Protein AF-A0A7C6CDG2-F1 (afdb_monomer_lite)

Foldseek 3Di:
DDDDDDDDDDDDDPDPPDDDDDADEDDAQDWDWDDDPVPTDTDHHHPCNCVPPDLVDDDPDDDPDDDDHRYD

Sequence (72 aa):
MNKEIRLSEIRLSEETEGMTIEGYAIVFNKETLIGDEKRGFIEVIEPTALTSTNMKDVPLKYNLSMIFKFCT

pLDDT: mean 70.8, std 17.53, range [32.28, 94.0]

Structure (mmCIF, N/CA/C/O backbone):
data_AF-A0A7C6CDG2-F1
#
_entry.id   AF-A0A7C6CDG2-F1
#
loop_
_atom_site.group_PDB
_atom_site.id
_atom_site.type_symbol
_atom_site.label_atom_id
_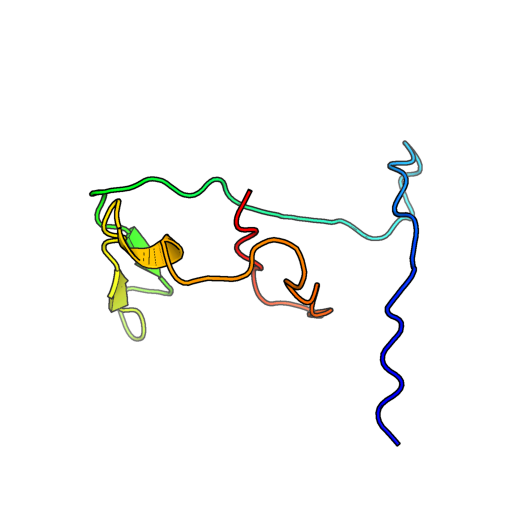atom_site.label_alt_id
_atom_site.label_comp_id
_atom_site.label_asym_id
_atom_site.label_entity_id
_atom_site.label_seq_id
_atom_site.pdbx_PDB_ins_code
_atom_site.Cartn_x
_atom_site.Cartn_y
_atom_site.Cartn_z
_atom_site.occupancy
_atom_site.B_iso_or_equiv
_atom_site.auth_seq_id
_atom_site.auth_comp_id
_atom_site.auth_asym_id
_atom_site.auth_atom_id
_atom_site.pdbx_PDB_model_num
ATOM 1 N N . MET A 1 1 ? 23.457 -16.007 -4.394 1.00 38.06 1 MET A N 1
ATOM 2 C CA . MET A 1 1 ? 23.863 -14.883 -3.523 1.00 38.06 1 MET A CA 1
ATOM 3 C C . MET A 1 1 ? 22.995 -13.688 -3.898 1.00 38.06 1 MET A C 1
ATOM 5 O O . MET A 1 1 ? 23.202 -13.139 -4.969 1.00 38.06 1 MET A O 1
ATOM 9 N N . ASN A 1 2 ? 21.962 -13.371 -3.108 1.00 53.41 2 ASN A N 1
ATOM 10 C CA . ASN A 1 2 ? 21.085 -12.223 -3.376 1.00 53.41 2 ASN A CA 1
ATOM 11 C C . ASN A 1 2 ? 21.7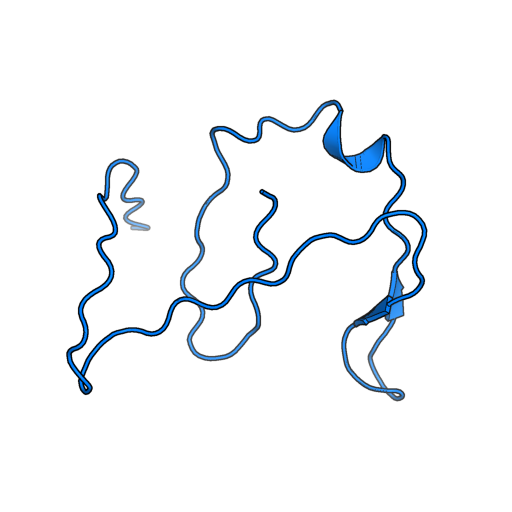96 -10.948 -2.917 1.00 53.41 2 ASN A C 1
ATOM 13 O O . AS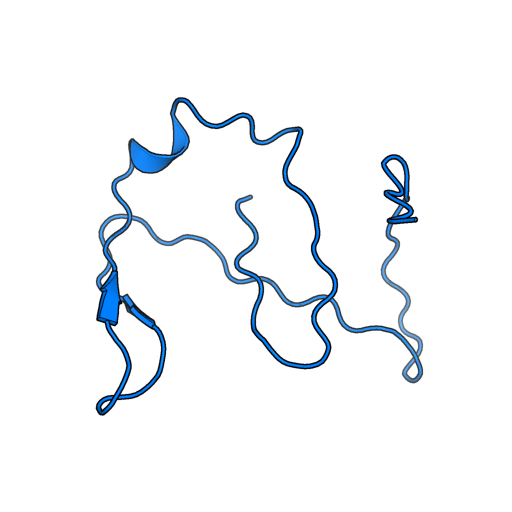N A 1 2 ? 22.085 -10.801 -1.733 1.00 53.41 2 ASN A O 1
ATOM 17 N N . LYS A 1 3 ? 22.132 -10.067 -3.862 1.00 60.88 3 LYS A N 1
ATOM 18 C CA . LYS A 1 3 ? 22.752 -8.771 -3.581 1.00 60.88 3 LYS A CA 1
ATOM 19 C C . LYS A 1 3 ? 21.636 -7.759 -3.331 1.00 60.88 3 LYS A C 1
ATOM 21 O O . LYS A 1 3 ? 20.944 -7.372 -4.264 1.00 60.88 3 LYS A O 1
ATOM 26 N N . GLU A 1 4 ? 21.458 -7.360 -2.078 1.00 59.09 4 GLU A N 1
ATOM 27 C CA . GLU A 1 4 ? 20.557 -6.272 -1.690 1.00 59.09 4 GLU A CA 1
ATOM 28 C C . GLU A 1 4 ? 21.357 -4.961 -1.655 1.00 59.09 4 GLU A C 1
ATOM 30 O O . GLU A 1 4 ? 22.404 -4.888 -1.009 1.00 59.09 4 GLU A O 1
ATOM 35 N N . ILE A 1 5 ? 20.903 -3.935 -2.377 1.00 66.56 5 ILE A N 1
ATOM 36 C CA . ILE A 1 5 ? 21.522 -2.604 -2.380 1.00 66.56 5 ILE A CA 1
ATOM 37 C C . ILE A 1 5 ? 20.607 -1.678 -1.573 1.00 66.56 5 ILE A C 1
ATOM 39 O O . ILE A 1 5 ? 19.502 -1.380 -2.008 1.00 66.56 5 ILE A O 1
ATOM 43 N N . ARG A 1 6 ? 21.058 -1.254 -0.385 1.00 65.19 6 ARG A N 1
ATOM 44 C CA . ARG A 1 6 ? 20.245 -0.470 0.573 1.00 65.19 6 ARG A CA 1
ATOM 45 C C . ARG A 1 6 ? 20.344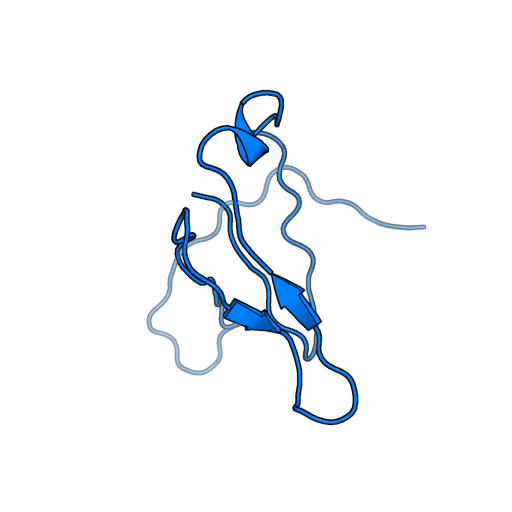 1.045 0.418 1.00 65.19 6 ARG A C 1
ATOM 47 O O . ARG A 1 6 ? 19.478 1.769 0.886 1.00 65.19 6 ARG A O 1
ATOM 54 N N . LEU A 1 7 ? 21.416 1.529 -0.202 1.00 58.44 7 LEU A N 1
ATOM 55 C CA . LEU A 1 7 ? 21.683 2.953 -0.395 1.00 58.44 7 LEU A CA 1
ATOM 56 C C . LEU A 1 7 ? 21.830 3.190 -1.894 1.00 58.44 7 LEU A C 1
ATOM 58 O O . LEU A 1 7 ? 22.888 2.957 -2.473 1.00 58.44 7 LEU A O 1
ATOM 62 N N . SER A 1 8 ? 20.736 3.568 -2.542 1.00 61.81 8 SER A N 1
ATOM 63 C CA . SER A 1 8 ? 20.721 3.974 -3.945 1.00 61.81 8 SER A CA 1
ATOM 64 C C . SER A 1 8 ? 19.928 5.261 -4.054 1.00 61.81 8 SER A C 1
ATOM 66 O O . SER A 1 8 ? 18.755 5.306 -3.697 1.00 61.81 8 SER A O 1
ATOM 68 N N . GLU A 1 9 ? 20.594 6.319 -4.498 1.00 63.59 9 GLU A N 1
ATOM 69 C CA . GLU A 1 9 ? 19.938 7.576 -4.823 1.00 63.59 9 GLU A CA 1
ATOM 70 C C . GLU A 1 9 ? 19.301 7.432 -6.209 1.00 63.59 9 GLU A C 1
ATOM 72 O O . GLU A 1 9 ? 19.993 7.161 -7.189 1.00 63.59 9 GLU A O 1
ATOM 77 N N . ILE A 1 10 ? 17.979 7.573 -6.284 1.00 68.94 10 ILE A N 1
ATOM 78 C CA . ILE A 1 10 ? 17.233 7.539 -7.542 1.00 68.94 10 ILE A CA 1
ATOM 79 C C . ILE A 1 10 ? 16.992 8.984 -7.969 1.00 68.94 10 ILE A C 1
ATOM 81 O O . ILE A 1 10 ? 16.365 9.753 -7.241 1.00 68.94 10 ILE A O 1
ATOM 85 N N . ARG A 1 11 ? 17.483 9.350 -9.155 1.00 64.94 11 ARG A N 1
ATOM 86 C CA . ARG A 1 11 ? 17.235 10.653 -9.780 1.00 64.94 11 ARG A CA 1
ATOM 87 C C . ARG A 1 11 ? 16.457 10.438 -11.069 1.00 64.94 11 ARG A C 1
ATOM 89 O O . ARG A 1 11 ? 16.802 9.555 -11.848 1.00 64.94 11 ARG A O 1
ATOM 96 N N . LEU A 1 12 ? 15.417 11.240 -11.279 1.00 67.00 12 LEU A N 1
ATOM 97 C CA . LEU A 1 12 ? 14.687 11.259 -12.543 1.00 67.00 12 LEU A CA 1
ATOM 98 C C . LEU A 1 12 ? 15.562 11.945 -13.598 1.00 67.00 12 LEU A C 1
ATOM 100 O O . LEU A 1 12 ? 16.037 13.058 -13.372 1.00 67.00 12 LEU A O 1
ATOM 104 N N . SER A 1 13 ? 15.780 11.276 -14.727 1.00 71.81 13 SER A N 1
ATOM 105 C CA . SER A 1 13 ? 16.366 11.862 -15.932 1.00 71.81 13 SER A CA 1
ATOM 106 C C . SER A 1 13 ? 15.304 11.923 -17.029 1.00 71.81 13 SER A C 1
ATOM 108 O O . SER A 1 13 ? 14.403 11.089 -17.081 1.00 71.81 13 SER A O 1
ATOM 110 N N . GLU A 1 14 ? 15.401 12.917 -17.910 1.00 67.50 14 GLU A N 1
ATOM 111 C CA . GLU A 1 14 ? 14.504 13.069 -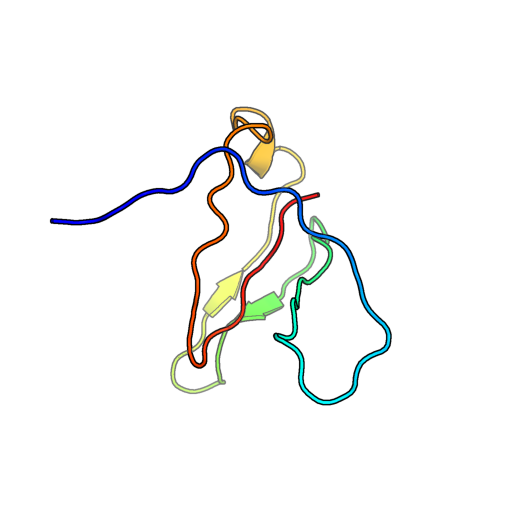19.068 1.00 67.50 14 GLU A CA 1
ATOM 112 C C . GLU A 1 14 ? 14.948 12.211 -20.271 1.00 67.50 14 GLU A C 1
ATOM 114 O O . GLU A 1 14 ? 14.456 12.378 -21.385 1.00 67.50 14 GLU A O 1
ATOM 119 N N . GLU A 1 15 ? 15.897 11.293 -20.069 1.00 70.88 15 GLU A N 1
ATOM 120 C CA . GLU A 1 15 ? 16.419 10.429 -21.126 1.00 70.88 15 GLU A CA 1
ATOM 121 C C . GLU A 1 15 ? 15.407 9.338 -21.494 1.00 70.88 15 GLU A C 1
ATOM 123 O O . GLU A 1 15 ? 14.903 8.605 -20.643 1.00 70.88 15 GLU A O 1
ATOM 128 N N . THR A 1 16 ? 15.130 9.197 -22.790 1.00 59.81 16 THR A N 1
ATOM 129 C CA . THR A 1 16 ? 14.139 8.247 -23.317 1.00 59.81 16 THR A CA 1
ATOM 130 C C . THR A 1 16 ? 14.580 6.780 -23.257 1.00 59.81 16 THR A C 1
ATOM 132 O O . THR A 1 16 ? 13.740 5.898 -23.400 1.00 59.81 16 THR A O 1
ATOM 135 N N . GLU A 1 17 ? 15.864 6.497 -23.017 1.00 62.66 17 GLU A N 1
ATOM 136 C CA . GLU A 1 17 ? 16.430 5.139 -22.883 1.00 62.66 17 GLU A CA 1
ATOM 137 C C . GLU A 1 17 ? 16.727 4.771 -21.412 1.00 62.66 17 GLU A C 1
ATOM 139 O O . GLU A 1 17 ? 17.772 4.212 -21.083 1.00 62.66 17 GLU A O 1
ATOM 144 N N . GLY A 1 18 ? 15.805 5.108 -20.504 1.00 63.84 18 GLY A N 1
ATOM 145 C CA . GLY A 1 18 ? 15.934 4.878 -19.061 1.00 63.84 18 GLY A CA 1
ATOM 146 C C . GLY A 1 18 ? 15.028 3.778 -18.489 1.00 63.84 18 GLY A C 1
ATOM 147 O O . GLY A 1 18 ? 14.132 3.250 -19.142 1.00 63.84 18 GLY A O 1
ATOM 148 N N . MET A 1 19 ? 15.252 3.445 -17.216 1.00 68.69 19 MET A N 1
ATOM 149 C CA . MET A 1 19 ? 14.375 2.571 -16.428 1.00 68.69 19 MET A CA 1
ATOM 150 C C . MET A 1 19 ? 13.170 3.364 -15.899 1.00 68.69 19 MET A C 1
ATOM 152 O O . MET A 1 19 ? 13.343 4.372 -15.216 1.00 68.69 19 MET A O 1
ATOM 156 N N . THR A 1 20 ? 11.949 2.900 -16.178 1.00 65.31 20 THR A N 1
ATOM 157 C CA . THR A 1 20 ? 10.712 3.535 -15.695 1.00 65.31 20 THR A CA 1
ATOM 158 C C . THR A 1 20 ? 10.389 3.087 -14.272 1.00 65.31 20 THR A C 1
ATOM 160 O O . THR A 1 20 ? 10.322 1.891 -13.986 1.00 65.31 20 THR A O 1
ATOM 163 N N . ILE A 1 21 ? 10.160 4.050 -13.377 1.00 69.94 21 ILE A N 1
ATOM 164 C CA . ILE A 1 21 ? 9.639 3.793 -12.032 1.00 69.94 21 ILE A CA 1
ATOM 165 C C . ILE A 1 21 ? 8.164 4.164 -12.028 1.00 69.94 21 ILE A C 1
ATOM 167 O O . ILE A 1 21 ? 7.807 5.319 -12.248 1.00 69.94 21 ILE A O 1
ATOM 171 N N . GLU A 1 22 ? 7.318 3.179 -11.752 1.00 63.97 22 GLU A N 1
ATOM 172 C CA . GLU A 1 22 ? 5.874 3.357 -11.651 1.00 63.97 22 GLU A CA 1
ATOM 173 C C . GLU A 1 22 ? 5.415 3.054 -10.226 1.00 63.97 22 GLU A C 1
ATOM 175 O O . GLU A 1 22 ? 5.839 2.078 -9.602 1.00 63.97 22 GLU A O 1
ATOM 180 N N . GLY A 1 23 ? 4.532 3.904 -9.711 1.00 63.19 23 GLY A N 1
ATOM 181 C CA . GLY A 1 23 ? 3.885 3.734 -8.421 1.00 63.19 23 GLY A CA 1
ATOM 182 C C . GLY A 1 23 ? 2.494 4.352 -8.452 1.00 63.19 23 GLY A C 1
ATOM 183 O O . GLY A 1 23 ? 2.260 5.343 -9.140 1.00 63.19 23 GLY A O 1
ATOM 184 N N . TYR A 1 24 ? 1.568 3.762 -7.702 1.00 67.56 24 TYR A N 1
ATOM 185 C CA . TYR A 1 24 ? 0.210 4.277 -7.539 1.00 67.56 24 TYR A CA 1
ATOM 186 C C . TYR A 1 24 ? 0.038 4.847 -6.138 1.00 67.56 24 TYR A C 1
ATOM 188 O O . TYR A 1 24 ? 0.493 4.242 -5.169 1.00 67.56 24 TYR A O 1
ATOM 196 N N . ALA A 1 25 ? -0.663 5.977 -6.031 1.00 77.69 25 ALA A N 1
ATOM 197 C CA . ALA A 1 25 ? -1.063 6.517 -4.741 1.00 77.69 25 ALA A CA 1
ATOM 198 C C . ALA A 1 25 ? -2.018 5.548 -4.028 1.00 77.69 25 ALA A C 1
ATOM 200 O O . ALA A 1 25 ? -2.917 4.967 -4.644 1.00 77.69 25 ALA A O 1
ATOM 201 N N . ILE A 1 26 ? -1.842 5.402 -2.717 1.00 80.44 26 ILE A N 1
ATOM 202 C CA . ILE A 1 26 ? -2.766 4.632 -1.889 1.00 80.44 26 ILE A CA 1
ATOM 203 C C . ILE A 1 26 ? -4.015 5.464 -1.635 1.00 80.44 26 ILE A C 1
ATOM 205 O O . ILE A 1 26 ? -3.942 6.612 -1.201 1.00 80.44 26 ILE A O 1
ATOM 209 N N . VAL A 1 27 ? -5.171 4.859 -1.897 1.00 87.00 27 VAL A N 1
ATOM 210 C CA . VAL A 1 27 ? -6.477 5.449 -1.616 1.00 87.00 27 VAL A CA 1
ATOM 211 C C . VAL A 1 27 ? -7.160 4.588 -0.564 1.00 87.00 27 VAL A C 1
ATOM 213 O O . VAL A 1 27 ? -7.477 3.426 -0.815 1.00 87.00 27 VAL A O 1
ATOM 216 N N . PHE A 1 28 ? -7.357 5.158 0.621 1.00 91.31 28 PHE A N 1
ATOM 217 C CA . PHE A 1 28 ? -8.006 4.474 1.736 1.00 91.31 28 PHE A CA 1
ATOM 218 C C . PHE A 1 28 ? -9.517 4.360 1.527 1.00 91.31 28 PHE A C 1
ATOM 220 O O . PHE A 1 28 ? -10.120 5.201 0.856 1.00 91.31 28 PHE A O 1
ATOM 227 N N . ASN A 1 29 ? -10.127 3.339 2.135 1.00 92.50 29 ASN A N 1
ATOM 228 C CA . ASN A 1 29 ? -11.576 3.092 2.117 1.00 92.50 29 ASN A CA 1
ATOM 229 C C . ASN A 1 29 ? -12.187 3.000 0.709 1.00 92.50 29 ASN A C 1
ATOM 231 O O . ASN A 1 29 ? -13.365 3.299 0.513 1.00 92.50 29 ASN A O 1
ATOM 235 N N . LYS A 1 30 ? -11.384 2.608 -0.284 1.00 91.25 30 LYS A N 1
ATOM 236 C CA . LYS A 1 30 ? -11.820 2.440 -1.668 1.00 91.25 30 LYS A CA 1
ATOM 237 C C . LYS A 1 30 ? -11.583 1.008 -2.119 1.00 91.25 30 LYS A C 1
ATOM 239 O O . LYS A 1 30 ? -10.446 0.540 -2.127 1.00 91.25 30 LYS A O 1
ATOM 244 N N . GLU A 1 31 ? -12.652 0.358 -2.561 1.00 91.44 31 GLU A N 1
ATOM 245 C CA . GLU A 1 31 ? -12.566 -0.934 -3.232 1.00 91.44 31 GLU A CA 1
ATOM 246 C C . GLU A 1 31 ? -11.756 -0.811 -4.521 1.00 91.44 31 GLU A C 1
ATOM 248 O O . GLU A 1 31 ? -12.017 0.037 -5.380 1.00 91.44 31 GLU A O 1
ATOM 253 N N . THR A 1 32 ? -10.747 -1.664 -4.640 1.00 86.56 32 THR A N 1
ATOM 254 C CA . THR A 1 32 ? -9.898 -1.754 -5.822 1.00 86.56 32 THR A CA 1
ATOM 255 C C . THR A 1 32 ? -9.813 -3.209 -6.253 1.00 86.56 32 THR A C 1
ATOM 257 O O . THR A 1 32 ? -9.401 -4.063 -5.471 1.00 86.56 32 THR A O 1
ATOM 260 N N . LEU A 1 33 ? -10.178 -3.495 -7.503 1.00 87.50 33 LEU A N 1
ATOM 261 C CA . LEU A 1 33 ? -9.925 -4.798 -8.110 1.00 87.50 33 LEU A CA 1
ATOM 262 C C . LEU A 1 33 ? -8.441 -4.891 -8.471 1.00 87.50 33 LEU A C 1
ATOM 264 O O . LEU A 1 33 ? -7.943 -4.115 -9.287 1.00 87.50 33 LEU A O 1
ATOM 268 N N . ILE A 1 34 ? -7.740 -5.843 -7.865 1.00 84.00 34 ILE A N 1
ATOM 269 C CA . ILE A 1 34 ? -6.360 -6.171 -8.209 1.00 84.00 34 ILE A CA 1
ATOM 270 C C . ILE A 1 34 ? -6.375 -7.416 -9.095 1.00 84.00 34 ILE A C 1
ATOM 272 O O . ILE A 1 34 ? -6.826 -8.474 -8.660 1.00 84.00 34 ILE A O 1
ATOM 276 N N . GLY A 1 35 ? -5.869 -7.295 -10.326 1.00 83.75 35 GLY A N 1
ATOM 277 C CA . GLY A 1 35 ? -5.857 -8.371 -11.323 1.00 83.75 35 GLY A CA 1
ATOM 278 C C . GLY A 1 35 ? -6.981 -8.239 -12.354 1.00 83.75 35 GLY A C 1
ATOM 279 O O . GLY A 1 35 ? -7.287 -7.135 -12.797 1.00 83.75 35 GLY A O 1
ATOM 280 N N . ASP A 1 36 ? -7.566 -9.367 -12.755 1.00 82.25 36 ASP A N 1
ATOM 281 C CA . ASP A 1 36 ? -8.675 -9.439 -13.714 1.00 82.25 36 ASP A CA 1
ATOM 282 C C . ASP A 1 36 ? -9.919 -10.101 -13.090 1.00 82.25 36 ASP A C 1
ATOM 284 O O . ASP A 1 36 ? -9.864 -10.655 -11.997 1.00 82.25 36 ASP A O 1
ATOM 288 N N . GLU A 1 37 ? -11.064 -10.080 -13.772 1.00 82.06 37 GLU A N 1
ATOM 289 C CA . GLU A 1 37 ? -12.313 -10.669 -13.249 1.00 82.06 37 GLU A CA 1
ATOM 290 C C . GLU A 1 37 ? -12.242 -12.194 -13.035 1.00 82.06 37 GLU A C 1
ATOM 292 O O . GLU A 1 37 ? -13.075 -12.763 -12.333 1.00 82.06 37 GLU A O 1
ATOM 297 N N . LYS A 1 38 ? -11.261 -12.879 -13.639 1.00 84.50 38 LYS A N 1
ATOM 298 C CA . LYS A 1 38 ? -11.125 -14.342 -13.573 1.00 84.50 38 LYS A CA 1
ATOM 299 C C . LYS A 1 38 ? -10.181 -14.800 -12.461 1.00 84.50 38 LYS A C 1
ATOM 301 O O . LYS A 1 38 ? -10.305 -15.937 -12.007 1.00 84.50 38 LYS A O 1
ATOM 306 N N . ARG A 1 39 ? -9.204 -13.976 -12.073 1.00 84.38 39 ARG A N 1
ATOM 307 C CA . ARG A 1 39 ? -8.109 -14.307 -11.139 1.00 84.38 39 ARG A CA 1
ATOM 308 C C . ARG A 1 39 ? -7.724 -13.157 -10.202 1.00 84.38 39 ARG A C 1
ATOM 310 O O . ARG A 1 39 ? -6.670 -13.217 -9.572 1.00 84.38 39 ARG A O 1
ATOM 317 N N . GLY A 1 40 ? -8.541 -12.117 -10.120 1.00 85.56 40 GLY A N 1
ATOM 318 C CA . GLY A 1 40 ? -8.340 -10.975 -9.239 1.00 85.56 40 GLY A CA 1
ATOM 319 C C . GLY A 1 40 ? -9.077 -11.089 -7.910 1.00 85.56 40 GLY A C 1
ATOM 320 O O . GLY A 1 40 ? -9.884 -11.991 -7.687 1.00 85.56 40 GLY A O 1
ATOM 321 N N . PHE A 1 41 ? -8.792 -10.143 -7.020 1.00 86.88 41 PHE A N 1
ATOM 322 C CA . PHE A 1 41 ? -9.490 -9.976 -5.748 1.00 86.88 41 PHE A CA 1
ATOM 323 C C . PHE A 1 41 ? -9.774 -8.497 -5.486 1.00 86.88 41 PHE A C 1
ATOM 325 O O . PHE A 1 41 ? -9.081 -7.616 -5.999 1.00 86.88 41 PHE A O 1
ATOM 332 N N . ILE A 1 42 ? -10.810 -8.233 -4.691 1.00 89.81 42 ILE A N 1
ATOM 333 C CA . ILE A 1 42 ? -11.154 -6.883 -4.248 1.00 89.81 42 ILE A CA 1
ATOM 334 C C . ILE A 1 42 ? -10.381 -6.594 -2.963 1.00 89.81 42 ILE A C 1
ATOM 336 O O . ILE A 1 42 ? -10.450 -7.356 -2.000 1.00 89.81 42 ILE A O 1
ATOM 340 N N . GLU A 1 43 ? -9.644 -5.492 -2.967 1.00 89.56 43 GLU A N 1
ATOM 341 C CA . GLU A 1 43 ? -8.901 -4.981 -1.821 1.00 89.56 43 GLU A CA 1
ATOM 342 C C . GLU A 1 43 ? -9.526 -3.671 -1.333 1.00 89.56 43 GLU A C 1
ATOM 344 O O . GLU A 1 43 ? -9.868 -2.800 -2.137 1.00 89.56 43 GLU A O 1
ATOM 349 N N . VAL A 1 44 ? -9.623 -3.520 -0.011 1.00 92.75 44 VAL A N 1
ATOM 350 C CA . VAL A 1 44 ? -9.904 -2.250 0.666 1.00 92.75 44 VAL A CA 1
ATOM 351 C C . VAL A 1 44 ? -8.790 -2.012 1.676 1.00 92.75 44 VAL A C 1
ATOM 353 O O . VAL A 1 44 ? -8.488 -2.883 2.490 1.00 92.75 44 VAL A O 1
ATOM 356 N N . ILE A 1 45 ? -8.165 -0.838 1.606 1.00 90.00 45 ILE A N 1
ATOM 357 C CA . ILE A 1 45 ? -7.088 -0.450 2.519 1.00 90.00 45 ILE A CA 1
ATOM 358 C C . ILE A 1 45 ? -7.680 0.443 3.607 1.00 90.00 45 ILE A C 1
ATOM 360 O O . ILE A 1 45 ? -8.120 1.562 3.333 1.00 90.00 45 ILE A O 1
ATOM 364 N N . GLU A 1 46 ? -7.671 -0.052 4.840 1.00 92.56 46 GLU A N 1
ATOM 365 C CA . GLU A 1 46 ? -8.092 0.706 6.018 1.00 92.56 46 GLU A CA 1
ATOM 366 C C . GLU A 1 46 ? -7.105 1.849 6.325 1.00 92.56 46 GLU A C 1
ATOM 368 O O . GLU A 1 46 ? -5.894 1.673 6.151 1.00 92.56 46 GLU A O 1
ATOM 373 N N . PRO A 1 47 ? -7.553 3.003 6.857 1.00 91.31 47 PRO A N 1
ATOM 374 C CA . PRO A 1 47 ? -6.670 4.119 7.214 1.00 91.31 47 PRO A CA 1
ATOM 375 C C . PRO A 1 47 ? -5.597 3.743 8.243 1.00 91.31 47 PRO A C 1
ATOM 377 O O . PRO A 1 47 ? -4.551 4.380 8.331 1.00 91.31 47 PRO A O 1
ATOM 380 N N . THR A 1 48 ? -5.855 2.699 9.030 1.00 94.00 48 THR A N 1
ATOM 381 C CA . THR A 1 48 ? -4.956 2.178 10.065 1.00 94.00 48 THR A CA 1
ATOM 382 C C . THR A 1 48 ? -4.052 1.047 9.565 1.00 94.00 48 THR A C 1
ATOM 384 O O . THR A 1 48 ? -3.196 0.576 10.314 1.00 94.00 48 THR A O 1
ATOM 387 N N . ALA A 1 49 ? -4.181 0.621 8.301 1.00 89.94 49 ALA A N 1
ATOM 388 C CA . ALA A 1 49 ? -3.456 -0.527 7.748 1.00 89.94 49 ALA A CA 1
ATOM 389 C C . ALA A 1 49 ? -1.925 -0.358 7.766 1.00 89.94 49 ALA A C 1
ATOM 391 O O . ALA A 1 49 ? -1.189 -1.341 7.740 1.00 89.94 49 ALA A O 1
ATOM 392 N N . LEU A 1 50 ? -1.441 0.885 7.824 1.00 88.44 50 LEU A N 1
ATOM 393 C CA . LEU A 1 50 ? -0.015 1.216 7.800 1.00 88.44 50 LEU A CA 1
ATOM 394 C C . LEU A 1 50 ? 0.516 1.720 9.147 1.00 88.44 50 LEU A C 1
ATOM 396 O O . LEU A 1 50 ? 1.698 2.033 9.252 1.00 88.44 50 LEU A O 1
ATOM 400 N N . THR A 1 51 ? -0.316 1.798 10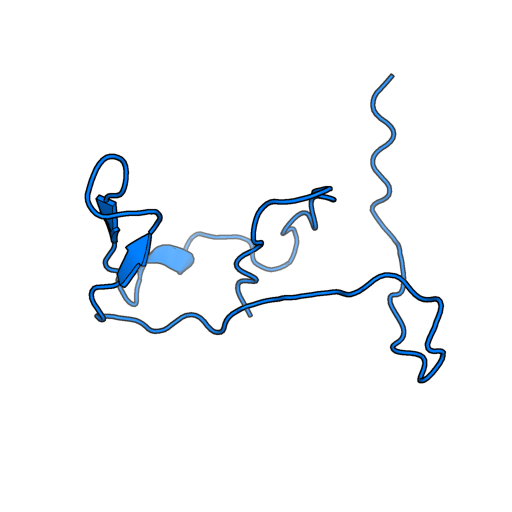.191 1.00 90.62 51 THR A N 1
ATOM 401 C CA . THR A 1 51 ? 0.060 2.432 11.467 1.00 90.62 51 THR A CA 1
ATOM 402 C C . THR A 1 51 ? 1.249 1.752 12.152 1.00 90.62 51 THR A C 1
ATOM 404 O O . THR A 1 51 ? 2.066 2.426 12.772 1.00 90.62 51 THR A O 1
ATOM 407 N N . SER A 1 52 ? 1.376 0.430 12.030 1.00 89.31 52 SER A N 1
ATOM 408 C CA . SER A 1 52 ? 2.504 -0.340 12.574 1.00 89.31 52 SER A CA 1
ATOM 409 C C . SER A 1 52 ? 3.607 -0.625 11.546 1.00 89.31 52 SER A C 1
ATOM 411 O O . SER A 1 52 ? 4.538 -1.373 11.843 1.00 89.31 52 SER A O 1
ATOM 413 N N . THR A 1 53 ? 3.504 -0.078 10.334 1.00 84.50 53 THR A N 1
ATOM 414 C CA . THR A 1 53 ? 4.433 -0.361 9.235 1.00 84.50 53 THR A CA 1
ATOM 415 C C . THR A 1 53 ? 5.609 0.610 9.266 1.00 84.50 53 THR A C 1
ATOM 417 O O . THR A 1 53 ? 5.436 1.827 9.332 1.00 84.50 53 THR A O 1
ATOM 420 N N . ASN A 1 54 ? 6.836 0.087 9.183 1.00 83.12 54 ASN A N 1
ATOM 421 C CA . ASN A 1 54 ? 8.022 0.927 9.047 1.00 83.12 54 ASN A CA 1
ATOM 422 C C . ASN A 1 54 ? 8.176 1.418 7.600 1.00 83.12 54 ASN A C 1
ATOM 424 O O . ASN A 1 54 ? 8.819 0.777 6.773 1.00 83.12 54 ASN A O 1
ATOM 428 N N . MET A 1 55 ? 7.629 2.597 7.321 1.00 80.25 55 MET A N 1
ATOM 429 C CA . MET A 1 55 ? 7.671 3.227 5.996 1.00 80.25 55 MET A CA 1
ATOM 430 C C . MET A 1 55 ? 9.079 3.659 5.549 1.00 80.25 55 MET A C 1
ATOM 432 O O . MET A 1 55 ? 9.277 4.004 4.390 1.00 80.25 55 MET A O 1
ATOM 436 N N . LYS A 1 56 ? 10.076 3.640 6.446 1.00 77.25 56 LYS A N 1
ATOM 437 C CA . LYS A 1 56 ? 11.467 3.994 6.114 1.00 77.25 56 LYS A CA 1
ATOM 438 C C . LYS A 1 56 ? 12.254 2.843 5.489 1.00 77.25 56 LYS A C 1
ATOM 440 O O . LYS A 1 56 ? 13.338 3.083 4.972 1.00 77.25 56 LYS A O 1
ATOM 445 N N . ASP A 1 57 ? 11.737 1.619 5.570 1.00 73.50 57 ASP A N 1
ATOM 446 C CA . ASP A 1 57 ? 12.410 0.398 5.115 1.00 73.50 57 ASP A CA 1
ATOM 447 C C . ASP A 1 57 ? 11.493 -0.395 4.174 1.00 73.50 57 ASP A C 1
ATOM 449 O O . ASP A 1 57 ? 11.152 -1.555 4.404 1.00 73.50 57 ASP A O 1
ATOM 453 N N . VAL A 1 58 ? 11.013 0.286 3.130 1.00 72.62 58 VAL A N 1
ATOM 454 C CA . VAL A 1 58 ? 10.173 -0.315 2.092 1.00 72.62 58 VAL A CA 1
ATOM 455 C C . VAL A 1 58 ? 11.073 -0.713 0.921 1.00 72.62 58 VAL A C 1
ATOM 457 O O . VAL A 1 58 ? 11.619 0.166 0.248 1.00 72.62 58 VAL A O 1
ATOM 460 N N . PRO A 1 59 ? 11.255 -2.017 0.645 1.00 71.94 59 PRO A N 1
ATOM 461 C CA . PRO A 1 59 ? 12.106 -2.447 -0.449 1.00 71.94 59 PRO A CA 1
ATOM 462 C C . PRO A 1 59 ? 11.451 -2.102 -1.789 1.00 71.94 59 PRO A C 1
ATOM 464 O O . PRO A 1 59 ? 10.372 -2.606 -2.111 1.00 71.94 59 PRO A O 1
ATOM 467 N N . LEU A 1 60 ? 12.146 -1.316 -2.612 1.00 70.69 60 LEU A N 1
ATOM 468 C CA . LEU A 1 60 ? 11.881 -1.281 -4.046 1.00 70.69 60 LEU A CA 1
ATOM 469 C C . LEU A 1 60 ? 12.278 -2.652 -4.595 1.00 70.69 60 LEU A C 1
ATOM 471 O O . LEU A 1 60 ? 13.466 -2.944 -4.745 1.00 70.69 60 LEU A O 1
ATOM 475 N N . LYS A 1 61 ? 11.305 -3.516 -4.888 1.00 61.78 61 LYS A N 1
ATOM 476 C CA . LYS A 1 61 ? 11.634 -4.711 -5.666 1.00 61.78 61 LYS A CA 1
ATOM 477 C C . LYS A 1 61 ? 11.734 -4.283 -7.132 1.00 61.78 61 LYS A C 1
ATOM 479 O O . LYS A 1 61 ? 11.063 -3.358 -7.570 1.00 61.78 61 LYS A O 1
ATOM 484 N N . TYR A 1 62 ? 12.627 -4.913 -7.880 1.00 53.34 62 TYR A N 1
ATOM 485 C CA . TYR A 1 62 ? 12.687 -4.759 -9.328 1.00 53.34 62 TYR A CA 1
ATOM 486 C C . TYR A 1 62 ? 11.769 -5.814 -9.927 1.00 53.34 62 TYR A C 1
ATOM 488 O O . TYR A 1 62 ? 11.896 -6.989 -9.584 1.00 53.34 62 TYR A O 1
ATOM 496 N N . ASN A 1 63 ? 10.847 -5.419 -10.795 1.00 43.53 63 ASN A N 1
ATOM 497 C CA . ASN A 1 63 ? 9.987 -6.367 -11.484 1.00 43.53 63 ASN A CA 1
ATOM 498 C C . ASN A 1 63 ? 10.069 -6.095 -12.974 1.00 43.53 63 ASN A C 1
ATOM 500 O O . ASN A 1 63 ? 9.617 -5.056 -13.448 1.00 43.53 63 ASN A O 1
ATOM 504 N N . LEU A 1 64 ? 10.646 -7.039 -13.714 1.00 39.28 64 LEU A N 1
ATOM 505 C CA . LEU A 1 64 ? 10.409 -7.126 -15.147 1.00 39.28 64 LEU A CA 1
ATOM 506 C C . LEU A 1 64 ? 8.956 -7.614 -15.286 1.00 39.28 64 LEU A C 1
ATOM 508 O O . LEU A 1 64 ? 8.704 -8.812 -15.236 1.00 39.28 64 LEU A O 1
ATOM 512 N N . SER A 1 65 ? 8.000 -6.688 -15.394 1.00 35.22 65 SER A N 1
ATOM 513 C CA . SER A 1 65 ? 6.556 -6.936 -15.572 1.00 35.22 65 SER A CA 1
ATOM 514 C C . SER A 1 65 ? 5.758 -7.436 -14.353 1.00 35.22 65 SER A C 1
ATOM 516 O O . SER A 1 65 ? 5.174 -8.510 -14.374 1.00 35.22 65 SER A O 1
ATOM 518 N N . MET A 1 66 ? 5.633 -6.628 -13.298 1.00 32.28 66 MET A N 1
ATOM 519 C CA . MET A 1 66 ? 4.398 -6.603 -12.489 1.00 32.28 66 MET A CA 1
ATOM 520 C C . MET A 1 66 ? 4.434 -5.420 -11.510 1.00 32.28 66 MET A C 1
ATOM 522 O O . MET A 1 66 ? 5.428 -5.174 -10.832 1.00 32.28 66 MET A O 1
ATOM 526 N N . ILE A 1 67 ? 3.326 -4.692 -11.479 1.00 37.41 67 ILE A N 1
ATOM 527 C CA . ILE A 1 67 ? 3.082 -3.406 -10.815 1.00 37.41 67 ILE A CA 1
ATOM 528 C C . ILE A 1 67 ? 3.588 -3.343 -9.361 1.00 37.41 67 ILE A C 1
ATOM 530 O O . ILE A 1 67 ? 3.247 -4.196 -8.540 1.00 37.41 67 ILE A O 1
ATOM 534 N N . PHE A 1 68 ? 4.329 -2.279 -9.024 1.00 41.59 68 PHE A N 1
ATOM 535 C CA . PHE A 1 68 ? 4.606 -1.882 -7.640 1.00 41.59 68 PHE A CA 1
ATOM 536 C C . PHE A 1 68 ? 3.575 -0.870 -7.150 1.00 41.59 68 PHE A C 1
ATOM 538 O O . PHE A 1 68 ? 3.376 0.181 -7.756 1.00 41.59 68 PHE A O 1
ATOM 545 N N . LYS A 1 69 ? 2.945 -1.151 -6.006 1.00 41.88 69 LYS A N 1
ATOM 546 C CA . LYS A 1 69 ? 2.323 -0.103 -5.191 1.00 41.88 69 LYS A CA 1
ATOM 547 C C . LYS A 1 69 ? 3.407 0.481 -4.291 1.00 41.88 69 LYS A C 1
ATOM 549 O O . LYS A 1 69 ? 3.896 -0.201 -3.392 1.00 41.88 69 LYS A O 1
ATOM 554 N N . PHE A 1 70 ? 3.777 1.730 -4.548 1.00 39.94 70 PHE A N 1
ATOM 555 C CA . PHE A 1 70 ? 4.504 2.527 -3.574 1.00 39.94 70 PHE A CA 1
ATOM 556 C C . PHE A 1 70 ? 3.535 3.013 -2.503 1.00 39.94 70 PHE A C 1
ATOM 558 O O . PHE A 1 70 ? 2.425 3.457 -2.779 1.00 39.94 70 PHE A O 1
ATOM 565 N N . CYS A 1 71 ? 3.984 2.896 -1.267 1.00 37.59 71 CYS A N 1
ATOM 566 C CA . CYS A 1 71 ? 3.328 3.396 -0.081 1.00 37.59 71 CYS A CA 1
ATOM 567 C C . CYS A 1 71 ? 4.076 4.698 0.246 1.00 37.59 71 CYS A C 1
ATOM 569 O O . CYS A 1 71 ? 5.205 4.623 0.726 1.00 37.59 71 CYS A O 1
ATOM 571 N N . THR A 1 72 ? 3.541 5.858 -0.144 1.00 39.50 72 THR A N 1
ATOM 572 C CA . THR A 1 72 ? 4.082 7.175 0.252 1.00 39.50 72 THR A CA 1
ATOM 573 C C . THR A 1 72 ? 3.397 7.661 1.511 1.00 39.50 72 THR A C 1
ATOM 575 O O . THR A 1 72 ? 2.148 7.570 1.525 1.00 39.50 72 THR A O 1
#

Secondary structure (DSSP, 8-state):
---------------TTSPPP------TT--EEES-TTT-EEE---TTTTTT--TTS------TTS------

Radius of gyration: 15.32 Å; chains: 1; bounding box: 36×28×36 Å